Protein AF-A0A1S2QZW7-F1 (afdb_monomer)

Foldseek 3Di:
DDDDDDDDPPDPVVVCPPVVVVVVVVVVVCVVVVVVVLVVLLVVLVCVVQVPDDNVVVVVLVVVLVVLLVPDPCSVVLVVVLVVLVVLLSSLSSVLSVLVVVLVVLVVCCVPPPPDQDPVSVVVNVVSVVVSVVSVVVSVVSVVVSVVSSVVSVVVVVVVD

Radius of gyration: 25.52 Å; Cα contacts (8 Å, |Δi|>4): 61; chains: 1; bounding box: 79×24×74 Å

Sequence (161 aa):
MVNILAGQSYSLSELKGEDGAWLAGAAIILAGAGLPAGYIIYQISMFFGSVLKNRNFYYSQEYELEVFFSIHVNGEKMRVRHNRLLETAGDLRAASCSLLLALIVNLLIGILYFKNFDFAFWISAAVNAAILLIVYLNQRHYMGNLEYFKKRIHHEYSWLK

Nearest PDB structures (foldseek):
  6kgq-assembly1_A  TM=5.830E-01  e=2.469E+00  Homo sapiens
  5nnv-assembly2_B  TM=5.202E-01  e=5.149E+00  Bacillus subtilis subsp. subtilis str. 168
  6ox7-assembly1_C  TM=6.426E-01  e=9.592E+00  Homo sapiens

Secondary structure (DSSP, 8-state):
-----------TTTTTTHHHHHHHHHHHHHHHHHHHHHHHHHHHHHHHHHHSS-HHHHHHHHHHHHHHHHHSTTHHHHHHHHHHHHHHHHHHHHHHHHHHHHHHHHHHHHHHH-SS--HHHHHHHHHHHHHHHHHHHHHHHHHHHHHHHHHHHHHHHHTT-

Solvent-accessible surface area (backbone atoms only — not comparable to full-atom values): 8960 Å² total; per-residue (Å²): 137,83,86,80,84,79,87,78,81,77,56,81,71,65,67,57,57,62,56,50,52,50,51,51,52,51,49,51,52,50,51,62,53,43,52,60,52,50,51,52,44,37,51,53,48,50,45,63,62,56,67,75,42,65,61,69,65,52,53,53,52,53,50,54,51,52,54,48,31,73,72,39,97,60,13,65,63,51,48,54,52,50,50,53,39,52,51,53,26,49,52,30,46,27,49,32,53,48,42,50,49,51,50,52,52,50,52,51,50,45,70,75,74,39,96,64,85,51,70,67,55,54,51,54,53,51,53,49,51,52,50,32,50,53,37,45,53,51,24,53,50,37,46,50,52,44,52,52,51,53,52,52,49,52,53,59,50,64,74,73,109

Structure (mmCIF, N/CA/C/O backbone):
data_AF-A0A1S2QZW7-F1
#
_entry.id   AF-A0A1S2QZW7-F1
#
l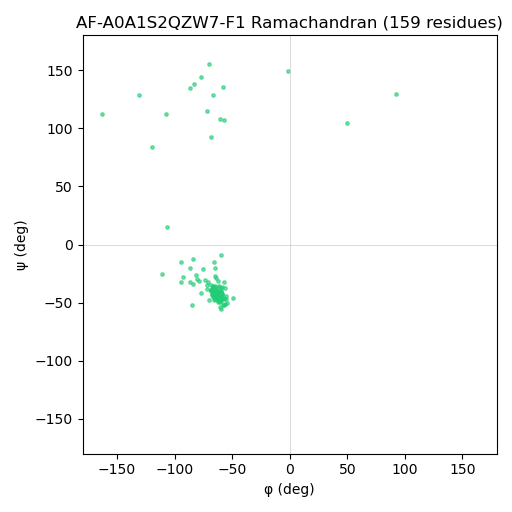oop_
_atom_site.group_PDB
_atom_site.id
_atom_site.type_symbol
_atom_site.label_atom_id
_atom_site.label_alt_id
_atom_site.label_comp_id
_atom_site.label_asym_id
_atom_site.label_entity_id
_atom_site.label_seq_id
_atom_site.pdbx_PDB_ins_code
_atom_site.Cartn_x
_atom_site.Cartn_y
_atom_site.Cartn_z
_atom_site.occupancy
_atom_site.B_iso_or_equiv
_atom_site.auth_seq_id
_atom_site.auth_comp_id
_atom_site.auth_asym_id
_atom_site.auth_atom_id
_atom_site.pdbx_PDB_model_num
ATOM 1 N N . MET A 1 1 ? -54.585 3.503 43.468 1.00 36.47 1 MET A N 1
ATOM 2 C CA . MET A 1 1 ? -53.237 2.951 43.219 1.00 36.47 1 MET A CA 1
ATOM 3 C C . MET A 1 1 ? -52.889 3.290 41.775 1.00 36.47 1 MET A C 1
ATOM 5 O O . MET A 1 1 ? -53.748 3.139 40.921 1.00 36.47 1 MET A O 1
ATOM 9 N N . VAL A 1 2 ? -51.746 3.935 41.568 1.00 28.64 2 VAL A N 1
ATOM 10 C CA . VAL A 1 2 ? -51.391 4.779 40.411 1.00 28.64 2 VAL A CA 1
ATOM 11 C C . VAL A 1 2 ? -51.015 3.964 39.156 1.00 28.64 2 VAL A C 1
ATOM 13 O O . VAL A 1 2 ? -50.414 2.908 39.306 1.00 28.64 2 VAL A O 1
ATOM 16 N N . ASN A 1 3 ? -51.403 4.506 37.982 1.00 33.25 3 ASN A N 1
ATOM 17 C CA . ASN A 1 3 ? -50.963 4.345 36.570 1.00 33.25 3 ASN A CA 1
ATOM 18 C C . ASN A 1 3 ? -49.778 3.393 36.269 1.00 33.25 3 ASN A C 1
ATOM 20 O O . ASN A 1 3 ? -48.839 3.306 37.046 1.00 33.25 3 ASN A O 1
ATOM 24 N N . ILE A 1 4 ? -49.701 2.721 35.109 1.00 35.56 4 ILE A N 1
ATOM 25 C CA . ILE A 1 4 ? -49.442 3.272 33.751 1.00 35.56 4 ILE A CA 1
ATOM 26 C C . ILE A 1 4 ? -49.876 2.186 32.727 1.00 35.56 4 ILE A C 1
ATOM 28 O O . ILE A 1 4 ? -49.434 1.047 32.822 1.00 35.56 4 ILE A O 1
ATOM 32 N N . LEU A 1 5 ? -50.937 2.409 31.934 1.00 38.81 5 LEU A N 1
ATOM 33 C CA . LEU A 1 5 ? -50.912 2.792 30.503 1.00 38.81 5 LEU A CA 1
ATOM 34 C C . LEU A 1 5 ? -49.992 1.902 29.642 1.00 38.81 5 LEU A C 1
ATOM 36 O O . LEU A 1 5 ? -48.779 1.932 29.764 1.00 38.81 5 LEU A O 1
ATOM 40 N N . ALA A 1 6 ? -50.576 1.003 28.855 1.00 37.59 6 ALA A N 1
ATOM 41 C CA . ALA A 1 6 ? -50.942 1.240 27.453 1.00 37.59 6 ALA A CA 1
ATOM 42 C C . ALA A 1 6 ? -49.816 0.812 26.502 1.00 37.59 6 ALA A C 1
ATOM 44 O O . ALA A 1 6 ? -48.646 1.125 26.691 1.00 37.59 6 ALA A O 1
ATOM 45 N N . GLY A 1 7 ? -50.203 0.016 25.507 1.00 38.00 7 GLY A N 1
ATOM 46 C CA . GLY A 1 7 ? -49.299 -0.674 24.608 1.00 38.00 7 GLY A CA 1
ATOM 47 C C . GLY A 1 7 ? -48.355 0.253 23.849 1.00 38.00 7 GLY A C 1
ATOM 48 O O . GLY A 1 7 ? -48.767 1.241 23.251 1.00 38.00 7 GLY A O 1
ATOM 49 N N . GLN A 1 8 ? -47.096 -0.159 23.793 1.00 37.38 8 GLN A N 1
ATOM 50 C CA . GLN A 1 8 ? -46.228 0.111 22.659 1.00 37.38 8 GLN A CA 1
ATOM 51 C C . GLN A 1 8 ? -45.810 -1.241 22.095 1.00 37.38 8 GLN A C 1
ATOM 53 O O . GLN A 1 8 ? -44.778 -1.811 22.439 1.00 37.38 8 GLN A O 1
ATOM 58 N N . SER A 1 9 ? -46.671 -1.792 21.242 1.00 37.09 9 SER A N 1
ATOM 59 C CA . SER A 1 9 ? -46.234 -2.760 20.248 1.00 37.09 9 SER A CA 1
ATOM 60 C C . SER A 1 9 ? -45.372 -1.996 19.248 1.00 37.09 9 SER A C 1
ATOM 62 O O . SER A 1 9 ? -45.898 -1.389 18.317 1.00 37.09 9 SER A O 1
ATOM 64 N N . TYR A 1 10 ? -44.061 -1.970 19.474 1.00 39.66 10 TYR A N 1
ATOM 65 C CA . TYR A 1 10 ? -43.115 -1.473 18.483 1.00 39.66 10 TYR A CA 1
ATOM 66 C C . TYR A 1 10 ? -43.258 -2.344 17.235 1.00 39.66 10 TYR A C 1
ATOM 68 O O . TYR A 1 10 ? -42.917 -3.530 17.245 1.00 39.66 10 TYR A O 1
ATOM 76 N N . SER A 1 11 ? -43.848 -1.783 16.179 1.00 40.47 11 SER A N 1
ATOM 77 C CA . SER A 1 11 ? -43.918 -2.473 14.899 1.00 40.47 11 SER A CA 1
ATOM 78 C C . SER A 1 11 ? -42.489 -2.594 14.367 1.00 40.47 11 SER A C 1
ATOM 80 O O . SER A 1 11 ? -41.745 -1.617 14.295 1.00 40.47 11 SER A O 1
ATOM 82 N N . LEU A 1 12 ? -42.089 -3.806 13.986 1.00 42.88 12 LEU A N 1
ATOM 83 C CA . LEU A 1 12 ? -40.752 -4.108 13.459 1.00 42.88 12 LEU A CA 1
ATOM 84 C C . LEU A 1 12 ? -40.415 -3.311 12.173 1.00 42.88 12 LEU A C 1
ATOM 86 O O . LEU A 1 12 ? -39.284 -3.347 11.692 1.00 42.88 12 LEU A O 1
ATOM 90 N N . SER A 1 13 ? -41.403 -2.615 11.598 1.00 46.38 13 SER A N 1
ATOM 91 C CA . SER A 1 13 ? -41.285 -1.727 10.442 1.00 46.38 13 SER A CA 1
ATOM 92 C C . SER A 1 13 ? -40.768 -0.322 10.763 1.00 46.38 13 SER A C 1
ATOM 94 O O . SER A 1 13 ? -40.162 0.280 9.880 1.00 46.38 13 SER A O 1
ATOM 96 N N . GLU A 1 14 ? -40.944 0.198 11.982 1.00 43.97 14 GLU A N 1
ATOM 97 C CA . GLU A 1 14 ? -40.481 1.555 12.341 1.00 43.97 14 GLU A CA 1
ATOM 98 C C . GLU A 1 14 ? -38.970 1.600 12.635 1.00 43.97 14 GLU A C 1
ATOM 100 O O . GLU A 1 14 ? -38.295 2.549 12.246 1.00 43.97 14 GLU A O 1
ATOM 105 N N . LEU A 1 15 ? -38.400 0.510 13.165 1.00 44.38 15 LEU A N 1
ATOM 106 C CA . LEU A 1 15 ? -36.954 0.350 13.412 1.00 44.38 15 LEU A CA 1
ATOM 107 C C . LEU A 1 15 ? -36.088 0.321 12.136 1.00 44.38 15 LEU A C 1
ATOM 109 O O . LEU A 1 15 ? -34.876 0.474 12.204 1.00 44.38 15 LEU A O 1
ATOM 113 N N . LYS A 1 16 ? -36.670 0.126 10.944 1.00 50.66 16 LYS A N 1
ATOM 114 C CA . LYS A 1 16 ? -35.897 0.077 9.686 1.00 50.66 16 LYS A CA 1
ATOM 115 C C . LYS A 1 16 ? -35.648 1.448 9.048 1.00 50.66 16 LYS A C 1
ATOM 117 O O . LYS A 1 16 ? -34.752 1.552 8.212 1.00 50.66 16 LYS A O 1
ATOM 122 N N . GLY A 1 17 ? -36.437 2.467 9.395 1.00 53.81 17 GLY A N 1
ATOM 123 C CA . GLY A 1 17 ? -36.402 3.775 8.731 1.00 53.81 17 GLY A CA 1
ATOM 124 C C . GLY A 1 17 ? -35.334 4.720 9.285 1.00 53.81 17 GLY A C 1
ATOM 125 O O . GLY A 1 17 ? -34.521 5.245 8.526 1.00 53.81 17 GLY A O 1
ATOM 126 N N . GLU A 1 18 ? -35.317 4.914 10.604 1.00 58.28 18 GLU A N 1
ATOM 127 C CA . GLU A 1 18 ? -34.415 5.872 11.264 1.00 58.28 18 GLU A CA 1
ATOM 128 C C . GLU A 1 18 ? -32.981 5.341 11.384 1.00 58.28 18 GLU A C 1
ATOM 130 O O . GLU A 1 18 ? -32.028 6.058 11.066 1.00 58.28 18 GLU A O 1
ATOM 135 N N . ASP A 1 19 ? -32.821 4.060 11.725 1.00 61.84 19 ASP A N 1
ATOM 136 C CA . ASP A 1 19 ? -31.508 3.419 11.870 1.00 61.84 19 ASP A CA 1
ATOM 137 C C . ASP A 1 19 ? -30.778 3.309 10.523 1.00 61.84 19 ASP A C 1
ATOM 139 O O . ASP A 1 19 ? -29.563 3.496 10.437 1.00 61.84 19 ASP A O 1
ATOM 143 N N . GLY A 1 20 ? -31.524 3.064 9.440 1.00 63.16 20 GLY A N 1
ATOM 144 C CA . GLY A 1 20 ? -30.983 3.008 8.081 1.00 63.16 20 GLY A CA 1
ATOM 145 C C . GLY A 1 20 ? -30.484 4.367 7.584 1.00 63.16 20 GLY A C 1
ATOM 146 O O . GLY A 1 20 ? -29.426 4.442 6.956 1.00 63.16 20 GLY A O 1
ATOM 147 N N . ALA A 1 21 ? -31.204 5.446 7.903 1.00 70.94 21 ALA A N 1
ATOM 148 C CA . ALA A 1 21 ? -30.799 6.809 7.562 1.00 70.94 21 ALA A CA 1
ATOM 149 C C . ALA A 1 21 ? -29.559 7.251 8.358 1.00 70.94 21 ALA A C 1
ATOM 151 O O . ALA A 1 21 ? -28.649 7.858 7.789 1.00 70.94 21 ALA A O 1
ATOM 152 N N . TRP A 1 22 ? -29.477 6.884 9.640 1.00 73.88 22 TRP A N 1
ATOM 153 C CA . TRP A 1 22 ? -28.292 7.116 10.469 1.00 73.88 22 TRP A CA 1
ATOM 154 C C . TRP A 1 22 ? -27.072 6.336 9.981 1.00 73.88 22 TRP A C 1
ATOM 156 O O . TRP A 1 22 ? -25.987 6.907 9.868 1.00 73.88 22 TRP A O 1
ATOM 166 N N . LEU A 1 23 ? -27.243 5.059 9.630 1.00 69.12 23 LEU A N 1
ATOM 167 C CA . LEU A 1 23 ? -26.178 4.234 9.054 1.00 69.12 23 LEU A CA 1
ATOM 168 C C . LEU A 1 23 ? -25.695 4.788 7.710 1.00 69.12 23 LEU A C 1
ATOM 170 O O . LEU A 1 23 ? -24.489 4.861 7.478 1.00 69.12 23 LEU A O 1
ATOM 174 N N . ALA A 1 24 ? -26.613 5.226 6.845 1.00 67.81 24 ALA A N 1
ATOM 175 C CA . ALA A 1 24 ? -26.268 5.854 5.574 1.00 67.81 24 ALA A CA 1
ATOM 176 C C . ALA A 1 24 ? -25.538 7.193 5.779 1.00 67.81 24 ALA A C 1
ATOM 178 O O . ALA A 1 24 ? -24.521 7.443 5.132 1.00 67.81 24 ALA A O 1
ATOM 179 N N . GLY A 1 25 ? -26.000 8.025 6.717 1.00 69.69 25 GLY A N 1
ATOM 180 C CA . GLY A 1 25 ? -25.350 9.288 7.074 1.00 69.69 25 GLY A CA 1
ATOM 181 C C . GLY A 1 25 ? -23.945 9.083 7.643 1.00 69.69 25 GLY A C 1
ATOM 182 O O . GLY A 1 25 ? -22.992 9.724 7.195 1.00 69.69 25 GLY A O 1
ATOM 183 N N . ALA A 1 26 ? -23.787 8.129 8.561 1.00 73.94 26 ALA A N 1
ATOM 184 C CA . ALA A 1 26 ? -22.490 7.745 9.105 1.00 73.94 26 ALA A CA 1
ATOM 185 C C . ALA A 1 26 ? -21.558 7.198 8.014 1.00 73.94 26 ALA A C 1
ATOM 187 O O . ALA A 1 26 ? -20.388 7.574 7.971 1.00 73.94 26 ALA A O 1
ATOM 188 N N . ALA A 1 27 ? -22.066 6.377 7.090 1.00 69.88 27 ALA A N 1
ATOM 189 C CA . ALA A 1 27 ? -21.287 5.852 5.971 1.00 69.88 27 ALA A CA 1
ATOM 190 C C . ALA A 1 27 ? -20.806 6.960 5.022 1.00 69.88 27 ALA A C 1
ATOM 192 O O . ALA A 1 27 ? -19.655 6.929 4.596 1.00 69.88 27 ALA A O 1
ATOM 193 N N . ILE A 1 28 ? -21.641 7.961 4.725 1.00 75.31 28 ILE A N 1
ATOM 194 C CA . ILE A 1 28 ? -21.261 9.106 3.880 1.00 75.31 28 ILE A CA 1
ATOM 195 C C . ILE A 1 28 ? -20.181 9.951 4.561 1.00 75.31 28 ILE A C 1
ATOM 197 O O . ILE A 1 28 ? -19.199 10.321 3.917 1.00 75.31 28 ILE A O 1
ATOM 201 N N . ILE A 1 29 ? -20.320 10.226 5.860 1.00 72.69 29 ILE A N 1
ATOM 202 C CA . ILE A 1 29 ? -19.322 10.990 6.625 1.00 72.69 29 ILE A CA 1
ATOM 203 C C . ILE A 1 29 ? -18.003 10.214 6.709 1.00 72.69 29 ILE A C 1
ATOM 205 O O . ILE A 1 29 ? -16.936 10.783 6.484 1.00 72.69 29 ILE A O 1
ATOM 209 N N . LEU A 1 30 ? -18.065 8.907 6.969 1.00 73.12 30 LEU A N 1
ATOM 210 C CA . LEU A 1 30 ? -16.891 8.037 7.011 1.00 73.12 30 LEU A CA 1
ATOM 211 C C . LEU A 1 30 ? -16.236 7.881 5.635 1.00 73.12 30 LEU A C 1
ATOM 213 O O . LEU A 1 30 ? -15.013 7.866 5.560 1.00 73.12 30 LEU A O 1
ATOM 217 N N . ALA A 1 31 ? -17.004 7.824 4.547 1.00 68.62 31 ALA A N 1
ATOM 218 C CA . ALA A 1 31 ? -16.464 7.825 3.189 1.00 68.62 31 ALA A CA 1
ATOM 219 C C . ALA A 1 31 ? -15.810 9.176 2.850 1.00 68.62 31 ALA A C 1
ATOM 221 O O . ALA A 1 31 ? -14.702 9.214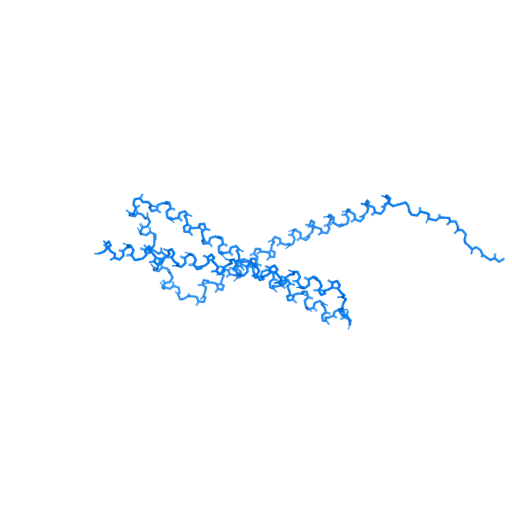 2.311 1.00 68.62 31 ALA A O 1
ATOM 222 N N . GLY A 1 32 ? -16.454 10.284 3.229 1.00 73.12 32 GLY A N 1
ATOM 223 C CA . GLY A 1 32 ? -15.952 11.642 3.028 1.00 73.12 32 GLY A CA 1
ATOM 224 C C . GLY A 1 32 ? -14.672 11.938 3.812 1.00 73.12 32 GLY A C 1
ATOM 225 O O . GLY A 1 32 ? -13.769 12.570 3.274 1.00 73.12 32 GLY A O 1
ATOM 226 N N . ALA A 1 33 ? -14.556 11.442 5.046 1.00 73.06 33 ALA A N 1
ATOM 227 C CA . ALA A 1 33 ? -13.341 11.541 5.858 1.00 73.06 33 ALA A CA 1
ATOM 228 C C . ALA A 1 33 ? -12.287 10.478 5.488 1.00 73.06 33 ALA A C 1
ATOM 230 O O . ALA A 1 33 ? -11.082 10.717 5.594 1.00 73.06 33 ALA A O 1
ATOM 231 N N . GLY A 1 34 ? -12.732 9.314 5.016 1.00 69.56 34 GLY A N 1
ATOM 232 C CA . GLY A 1 34 ? -11.883 8.195 4.620 1.00 69.56 34 GLY A CA 1
ATOM 233 C C . GLY A 1 34 ? -11.055 8.483 3.370 1.00 69.56 34 GLY A C 1
ATOM 234 O O . GLY A 1 34 ? -9.901 8.069 3.308 1.00 69.56 34 GLY A O 1
ATOM 235 N N . LEU A 1 35 ? -11.589 9.245 2.410 1.00 71.31 35 LEU A N 1
ATOM 236 C CA . LEU A 1 35 ? -10.861 9.668 1.207 1.00 71.31 35 LEU A CA 1
ATOM 237 C C . LEU A 1 35 ? -9.597 10.506 1.509 1.00 71.31 35 LEU A C 1
ATOM 239 O O . LEU A 1 35 ? -8.511 10.100 1.089 1.00 71.31 35 LEU A O 1
ATOM 243 N N . PRO A 1 36 ? -9.667 11.634 2.246 1.00 75.31 36 PRO A N 1
ATOM 244 C CA . PRO A 1 36 ? -8.484 12.420 2.583 1.00 75.31 36 PRO A CA 1
ATOM 245 C C . PRO A 1 36 ? -7.535 11.665 3.519 1.00 75.31 36 PRO A C 1
ATOM 247 O O . PRO A 1 36 ? -6.321 11.747 3.335 1.00 75.31 36 PRO A O 1
ATOM 250 N N . ALA A 1 37 ? -8.053 10.874 4.466 1.00 71.12 37 ALA A N 1
ATOM 251 C CA . ALA A 1 37 ? -7.216 10.023 5.312 1.00 71.12 37 ALA A CA 1
ATOM 252 C C . ALA A 1 37 ? -6.443 8.981 4.482 1.00 71.12 37 ALA A C 1
ATOM 254 O O . ALA A 1 37 ? -5.231 8.836 4.641 1.00 71.12 37 ALA A O 1
ATOM 255 N N . GLY A 1 38 ? -7.117 8.311 3.543 1.00 71.88 38 GLY A N 1
ATOM 256 C CA . GLY A 1 38 ? -6.505 7.370 2.606 1.00 71.88 38 GLY A CA 1
ATOM 257 C C . GLY A 1 38 ? -5.444 8.030 1.726 1.00 71.88 38 GLY A C 1
ATOM 258 O O . GLY A 1 38 ? -4.353 7.481 1.568 1.00 71.88 38 GLY A O 1
ATOM 259 N N . TYR A 1 39 ? -5.708 9.241 1.229 1.00 75.56 39 TYR A N 1
ATOM 260 C CA . TYR A 1 39 ? -4.738 10.009 0.447 1.00 75.56 39 TYR A CA 1
ATOM 261 C C . TYR A 1 39 ? -3.486 10.376 1.259 1.00 75.56 39 TYR A C 1
ATOM 263 O O . TYR A 1 39 ? -2.366 10.205 0.779 1.00 75.56 39 TYR A O 1
ATOM 271 N N . ILE A 1 40 ? -3.646 10.816 2.510 1.00 78.06 40 ILE A N 1
ATOM 272 C CA . ILE A 1 40 ? -2.516 11.112 3.406 1.00 78.06 40 ILE A CA 1
ATOM 273 C C . ILE A 1 40 ? -1.688 9.847 3.662 1.00 78.06 40 ILE A C 1
ATOM 275 O O . ILE A 1 40 ? -0.461 9.884 3.571 1.00 78.06 40 ILE A O 1
ATOM 279 N N . ILE A 1 41 ? -2.342 8.713 3.925 1.00 77.50 41 ILE A N 1
ATOM 280 C CA . ILE A 1 41 ? -1.667 7.424 4.137 1.00 77.50 41 ILE A CA 1
ATOM 281 C C . ILE A 1 41 ? -0.894 7.000 2.883 1.00 77.50 41 ILE A C 1
ATOM 283 O O . ILE A 1 41 ? 0.255 6.564 2.992 1.00 77.50 41 ILE A O 1
ATOM 287 N N . TYR A 1 42 ? -1.482 7.166 1.698 1.00 76.38 42 TYR A N 1
ATOM 288 C CA . TYR A 1 42 ? -0.813 6.903 0.425 1.00 76.38 42 TYR A CA 1
ATOM 289 C C . TYR A 1 42 ? 0.446 7.771 0.259 1.00 76.38 42 TYR A C 1
ATOM 291 O O . TYR A 1 42 ? 1.520 7.246 -0.045 1.00 76.38 42 TYR A O 1
ATOM 299 N N . GLN A 1 43 ? 0.352 9.074 0.541 1.00 77.69 43 GLN A N 1
ATOM 300 C CA . GLN A 1 43 ? 1.489 9.998 0.452 1.00 77.69 43 GLN A CA 1
ATOM 301 C C . GLN A 1 43 ? 2.605 9.651 1.447 1.00 77.69 43 GLN A C 1
ATOM 303 O O . GLN A 1 43 ? 3.777 9.596 1.071 1.00 77.69 43 GLN A O 1
ATOM 308 N N . ILE A 1 44 ? 2.254 9.336 2.697 1.00 75.19 44 ILE A N 1
ATOM 309 C CA . ILE A 1 44 ? 3.214 8.892 3.721 1.00 75.19 44 ILE A CA 1
ATOM 310 C C . ILE A 1 44 ? 3.888 7.582 3.287 1.00 75.19 44 ILE A C 1
ATOM 312 O O . ILE A 1 44 ? 5.109 7.434 3.383 1.00 75.19 44 ILE A O 1
ATOM 316 N N . SER A 1 45 ? 3.110 6.640 2.759 1.00 70.44 45 SER A N 1
ATOM 317 C CA . SER A 1 45 ? 3.607 5.364 2.248 1.00 70.44 45 SER A CA 1
ATOM 318 C C . SER A 1 45 ? 4.616 5.559 1.108 1.00 70.44 45 SER A C 1
ATOM 320 O O . SER A 1 45 ? 5.711 4.987 1.153 1.00 70.44 45 SER A O 1
ATOM 322 N N . MET A 1 46 ? 4.309 6.413 0.128 1.00 69.38 46 MET A N 1
ATOM 323 C CA . MET A 1 46 ? 5.230 6.759 -0.960 1.00 69.38 46 MET A CA 1
ATOM 324 C C . MET A 1 46 ? 6.496 7.447 -0.447 1.00 69.38 46 MET A C 1
ATOM 326 O O . MET A 1 46 ? 7.602 7.072 -0.847 1.00 69.38 46 MET A O 1
ATOM 330 N N . PHE A 1 47 ? 6.354 8.388 0.489 1.00 71.50 47 PHE A N 1
ATOM 331 C CA . PHE A 1 47 ? 7.476 9.108 1.088 1.00 71.50 47 PHE A CA 1
ATOM 332 C C . PHE A 1 47 ? 8.485 8.149 1.729 1.00 71.50 47 PHE A C 1
ATOM 334 O O . PHE A 1 47 ? 9.661 8.157 1.367 1.00 71.50 47 PHE A O 1
ATOM 341 N N . PHE A 1 48 ? 8.035 7.235 2.593 1.00 65.62 48 PHE A N 1
ATOM 342 C CA . PHE A 1 48 ? 8.927 6.241 3.201 1.00 65.62 48 PHE A CA 1
ATOM 343 C C . PHE A 1 48 ? 9.518 5.259 2.179 1.00 65.62 48 PHE A C 1
ATOM 345 O O . PHE A 1 48 ? 10.597 4.715 2.397 1.00 65.62 48 PHE A O 1
ATOM 352 N N . GLY A 1 49 ? 8.834 5.006 1.059 1.00 60.34 49 GLY A N 1
ATOM 353 C CA . GLY A 1 49 ? 9.357 4.176 -0.029 1.00 60.34 49 GLY A CA 1
ATOM 354 C C . GLY A 1 49 ? 10.468 4.838 -0.838 1.00 60.34 49 GLY A C 1
ATOM 355 O O . GLY A 1 49 ? 11.423 4.161 -1.220 1.00 60.34 49 GLY A O 1
ATOM 356 N N . SER A 1 50 ? 10.338 6.141 -1.083 1.00 59.16 50 SER A N 1
ATOM 357 C CA . SER A 1 50 ? 11.228 6.899 -1.962 1.00 59.16 50 SER A CA 1
ATOM 358 C C . SER A 1 50 ? 12.377 7.587 -1.227 1.00 59.16 50 SER A C 1
ATOM 360 O O . SER A 1 50 ? 13.440 7.744 -1.819 1.00 59.16 50 SER A O 1
ATOM 362 N N . VAL A 1 51 ? 12.185 8.022 0.021 1.00 56.47 51 VAL A N 1
ATOM 363 C CA . VAL A 1 51 ? 13.174 8.841 0.749 1.00 56.47 51 VAL A CA 1
ATOM 364 C C . VAL A 1 51 ? 14.220 7.993 1.467 1.00 56.47 51 VAL A C 1
ATOM 366 O O . VAL A 1 51 ? 15.376 8.396 1.547 1.00 56.47 51 VAL A O 1
ATOM 369 N N . LEU A 1 52 ? 13.860 6.794 1.941 1.00 56.78 52 LEU A N 1
ATOM 370 C CA . LEU A 1 52 ? 14.831 5.882 2.559 1.00 56.78 52 LEU A CA 1
ATOM 371 C C . LEU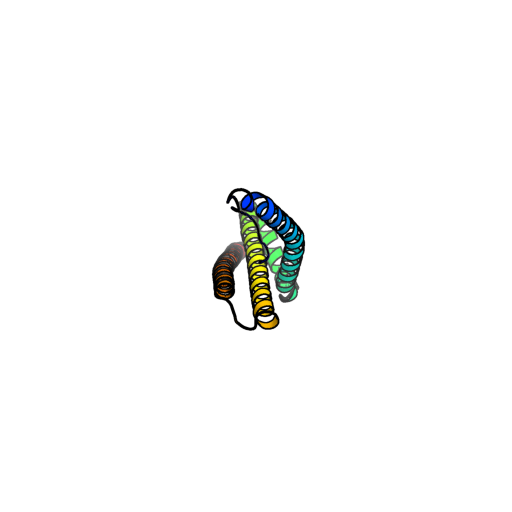 A 1 52 ? 15.750 5.192 1.545 1.00 56.78 52 LEU A C 1
ATOM 373 O O . LEU A 1 52 ? 16.820 4.713 1.918 1.00 56.78 52 LEU A O 1
ATOM 377 N N . LYS A 1 53 ? 15.351 5.109 0.271 1.00 57.03 53 LYS A N 1
ATOM 378 C CA . LYS A 1 53 ? 16.201 4.542 -0.778 1.00 57.03 53 LYS A CA 1
ATOM 379 C C . LYS A 1 53 ? 17.114 5.621 -1.347 1.00 57.03 53 LYS A C 1
ATOM 381 O O . LYS A 1 53 ? 16.691 6.734 -1.634 1.00 57.03 53 LYS A O 1
ATOM 386 N N . ASN A 1 54 ? 18.385 5.266 -1.510 1.00 62.25 54 ASN A N 1
ATOM 387 C CA . ASN A 1 54 ? 19.433 6.161 -1.982 1.00 62.25 54 ASN A CA 1
ATOM 388 C C . ASN A 1 54 ? 19.055 6.751 -3.357 1.00 62.25 54 ASN A C 1
ATOM 390 O O . ASN A 1 54 ? 19.051 6.032 -4.360 1.00 62.25 54 ASN A O 1
ATOM 394 N N . ARG A 1 55 ? 18.698 8.045 -3.387 1.00 62.81 55 ARG A N 1
ATOM 395 C CA . ARG A 1 55 ? 18.068 8.727 -4.536 1.00 62.81 55 ARG A CA 1
ATOM 396 C C . ARG A 1 55 ? 18.804 8.481 -5.855 1.00 62.81 55 ARG A C 1
ATOM 398 O O . ARG A 1 55 ? 18.173 8.149 -6.850 1.00 62.81 55 ARG A O 1
ATOM 405 N N . ASN A 1 56 ? 20.132 8.591 -5.850 1.00 64.62 56 ASN A N 1
ATOM 406 C CA . ASN A 1 56 ? 20.936 8.507 -7.074 1.00 64.62 56 ASN A CA 1
ATOM 407 C C . ASN A 1 56 ? 20.875 7.130 -7.743 1.00 64.62 56 ASN A C 1
ATOM 409 O O . ASN A 1 56 ? 20.753 7.053 -8.959 1.00 64.62 56 ASN A O 1
ATOM 413 N N . PHE A 1 57 ? 20.913 6.053 -6.957 1.00 65.88 57 PHE A N 1
ATOM 414 C CA . PHE A 1 57 ? 20.850 4.690 -7.488 1.00 65.88 57 PHE A CA 1
ATOM 415 C C . PHE A 1 57 ? 19.457 4.350 -8.029 1.00 65.88 57 PHE A C 1
ATOM 417 O O . PHE A 1 57 ? 19.318 3.600 -8.992 1.00 65.88 57 PHE A O 1
ATOM 424 N N . TYR A 1 58 ? 18.413 4.913 -7.417 1.00 67.88 58 TYR A N 1
ATOM 425 C CA . TYR A 1 58 ? 17.041 4.695 -7.860 1.00 67.88 58 TYR A CA 1
ATOM 426 C C . TYR A 1 58 ? 16.773 5.390 -9.202 1.00 67.88 58 TYR A C 1
ATOM 428 O O . TYR A 1 58 ? 16.294 4.755 -10.136 1.00 67.88 58 TYR A O 1
ATOM 436 N N . TYR A 1 59 ? 17.162 6.663 -9.335 1.00 70.38 59 TYR A N 1
ATOM 437 C CA . TYR A 1 59 ? 16.972 7.403 -10.586 1.00 70.38 59 TYR A CA 1
ATOM 438 C C . TYR A 1 59 ? 17.790 6.834 -11.750 1.00 70.38 59 TYR A C 1
ATOM 440 O O . TYR A 1 59 ? 17.292 6.819 -12.873 1.00 70.38 59 TYR A O 1
ATOM 448 N N . SER A 1 60 ? 19.006 6.327 -11.506 1.00 74.06 60 SER A N 1
ATOM 449 C CA . SER A 1 60 ? 19.799 5.701 -12.571 1.00 74.06 60 SER A CA 1
ATOM 450 C C . SER A 1 60 ? 19.138 4.431 -13.110 1.00 74.06 60 SER A C 1
ATOM 452 O O . SER A 1 60 ? 19.099 4.234 -14.319 1.00 74.06 60 SER A O 1
ATOM 454 N N . GLN A 1 61 ? 18.571 3.592 -12.236 1.00 75.25 61 GLN A N 1
ATOM 455 C CA . GLN A 1 61 ? 17.865 2.379 -12.661 1.00 75.25 61 GLN A CA 1
ATOM 456 C C . GLN A 1 61 ? 16.567 2.684 -13.409 1.00 75.25 61 GLN A C 1
ATOM 458 O O . GLN A 1 61 ? 16.255 2.004 -14.384 1.00 75.25 61 GLN A O 1
ATOM 463 N N . GLU A 1 62 ? 15.812 3.690 -12.961 1.00 74.44 62 GLU A N 1
ATOM 464 C CA . GLU A 1 62 ? 14.578 4.108 -13.632 1.00 74.44 62 GLU A CA 1
ATOM 465 C C . GLU A 1 62 ? 14.886 4.633 -15.046 1.00 74.44 62 GLU A C 1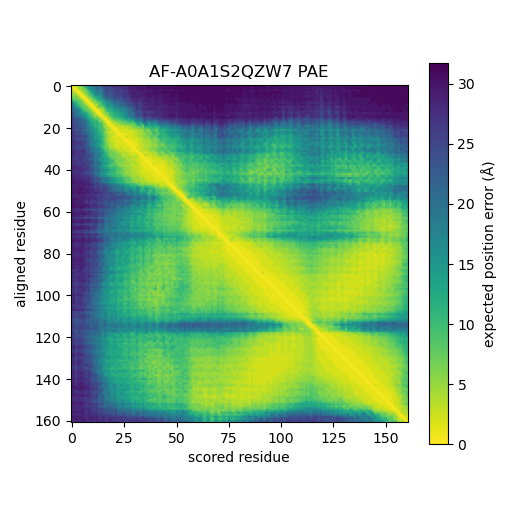
ATOM 467 O O . GLU A 1 62 ? 14.230 4.233 -16.005 1.00 74.44 62 GLU A O 1
ATOM 472 N N . TYR A 1 63 ? 15.942 5.445 -15.184 1.00 80.31 63 TYR A N 1
ATOM 473 C CA . TYR A 1 63 ? 16.388 5.983 -16.470 1.00 80.31 63 TYR A CA 1
ATOM 474 C C . TYR A 1 63 ? 16.863 4.885 -17.434 1.00 80.31 63 TYR A C 1
ATOM 476 O O . TYR A 1 63 ? 16.484 4.884 -18.603 1.00 80.31 63 TYR A O 1
ATOM 484 N N . GLU A 1 64 ? 17.645 3.909 -16.957 1.00 80.62 64 GLU A N 1
ATOM 485 C CA . GLU A 1 64 ? 18.056 2.758 -17.776 1.00 80.62 64 GLU A CA 1
ATOM 486 C C . GLU A 1 64 ? 16.855 1.948 -18.286 1.00 80.62 64 GLU A C 1
ATOM 488 O O . GLU A 1 64 ? 16.840 1.524 -19.444 1.00 80.62 64 GLU A O 1
ATOM 493 N N . LEU A 1 65 ? 15.830 1.762 -17.446 1.00 81.75 65 LEU A N 1
ATOM 494 C CA . LEU A 1 65 ? 14.592 1.082 -17.831 1.00 81.75 65 LEU A CA 1
ATOM 495 C C . LEU A 1 65 ? 13.832 1.863 -18.911 1.00 81.75 65 LEU A C 1
ATOM 497 O O . LEU A 1 65 ? 13.293 1.275 -19.847 1.00 81.75 65 LEU A O 1
ATOM 501 N N . GLU A 1 66 ? 13.792 3.187 -18.783 1.00 83.31 66 GLU A N 1
ATOM 502 C CA . GLU A 1 66 ? 13.098 4.075 -19.712 1.00 83.31 66 GLU A CA 1
ATOM 503 C C . GLU A 1 66 ? 13.770 4.082 -21.093 1.00 83.31 66 GLU A C 1
ATOM 505 O O . GLU A 1 66 ? 13.101 3.927 -22.120 1.00 83.31 66 GLU A O 1
ATOM 510 N N . VAL A 1 67 ? 15.105 4.141 -21.114 1.00 83.75 67 VAL A N 1
ATOM 511 C CA . VAL A 1 67 ? 15.909 3.983 -22.333 1.00 83.75 67 VAL A CA 1
ATOM 512 C C . VAL A 1 67 ? 15.659 2.612 -22.968 1.00 83.75 67 VAL A C 1
ATOM 514 O O . VAL A 1 67 ? 15.379 2.545 -24.167 1.00 83.75 67 VAL A O 1
ATOM 517 N N . PHE A 1 68 ? 15.658 1.526 -22.187 1.00 83.75 68 PHE A N 1
ATOM 518 C CA . PHE A 1 68 ? 15.326 0.190 -22.695 1.00 83.75 68 PHE A CA 1
ATOM 519 C C . PHE A 1 68 ? 13.937 0.146 -23.350 1.00 83.75 68 PHE A C 1
ATOM 521 O O . PHE A 1 68 ? 13.797 -0.350 -24.471 1.00 83.75 68 PHE A O 1
ATOM 528 N N . PHE A 1 69 ? 12.912 0.706 -22.701 1.00 85.81 69 PHE A N 1
ATOM 529 C CA . PHE A 1 69 ? 11.561 0.745 -23.265 1.00 85.81 69 PHE A CA 1
ATOM 530 C C . PHE A 1 69 ? 11.476 1.552 -24.563 1.00 85.81 69 PHE A C 1
ATOM 532 O O . PHE A 1 69 ? 10.677 1.205 -25.428 1.00 85.81 69 PHE A O 1
ATOM 539 N N . SER A 1 70 ? 12.294 2.593 -24.730 1.00 83.31 70 SER A N 1
ATOM 540 C CA . SER A 1 70 ? 12.302 3.386 -25.966 1.00 83.31 70 SER A CA 1
ATOM 541 C C . SER A 1 70 ? 12.948 2.673 -27.160 1.00 83.31 70 SER A C 1
ATOM 543 O O . SER A 1 70 ? 12.545 2.901 -28.298 1.00 83.31 70 SER A O 1
ATOM 545 N N . ILE A 1 71 ? 13.930 1.800 -26.914 1.00 84.50 71 ILE A N 1
ATOM 546 C CA . ILE A 1 71 ? 14.718 1.146 -27.970 1.00 84.50 71 ILE A CA 1
ATOM 547 C C . ILE A 1 71 ? 14.102 -0.205 -28.367 1.00 84.50 71 ILE A C 1
ATOM 549 O O . ILE A 1 71 ? 14.261 -0.669 -29.497 1.00 84.50 71 ILE A O 1
ATOM 553 N N . HIS A 1 72 ? 13.399 -0.870 -27.449 1.00 83.38 72 HIS A N 1
ATOM 554 C CA . HIS A 1 72 ? 12.932 -2.233 -27.666 1.00 83.38 72 HIS A CA 1
ATOM 555 C C . HIS A 1 72 ? 11.617 -2.299 -28.463 1.00 83.38 72 HIS A C 1
ATOM 557 O O . HIS A 1 72 ? 10.664 -1.577 -28.180 1.00 83.38 72 HIS A O 1
ATOM 563 N N . VAL A 1 73 ? 11.512 -3.246 -29.406 1.00 83.31 73 VAL A N 1
ATOM 564 C CA . VAL A 1 73 ? 10.347 -3.405 -30.313 1.00 83.31 73 VAL A CA 1
ATOM 565 C C . VAL A 1 73 ? 9.021 -3.591 -29.558 1.00 83.31 73 VAL A C 1
ATOM 567 O O . VAL A 1 73 ? 7.969 -3.148 -30.011 1.00 83.31 73 VAL A O 1
ATOM 570 N N . ASN A 1 74 ? 9.064 -4.221 -28.380 1.00 85.94 74 ASN A N 1
ATOM 571 C CA . ASN A 1 74 ? 7.907 -4.405 -27.493 1.00 85.94 74 ASN A CA 1
ATOM 572 C C . ASN A 1 74 ? 7.951 -3.507 -26.244 1.00 85.94 74 ASN A C 1
ATOM 574 O O . ASN A 1 74 ? 7.212 -3.752 -25.284 1.00 85.94 74 ASN A O 1
ATOM 578 N N . GLY A 1 75 ? 8.805 -2.485 -26.236 1.00 82.94 75 GLY A N 1
ATOM 579 C CA . GLY A 1 75 ? 9.092 -1.665 -25.066 1.00 82.94 75 GLY A CA 1
ATOM 580 C C .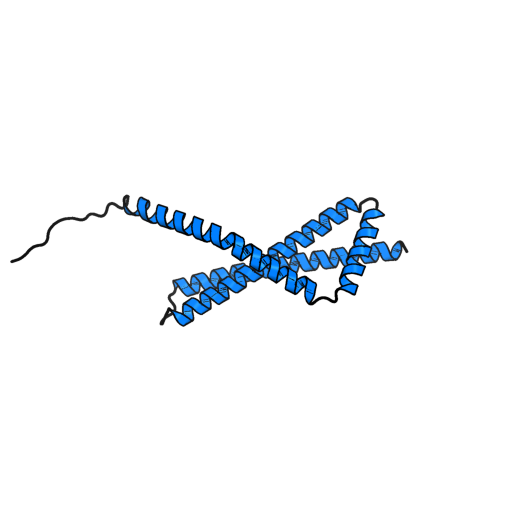 GLY A 1 75 ? 7.865 -0.955 -24.496 1.00 82.94 75 GLY A C 1
ATOM 581 O O . GLY A 1 75 ? 7.671 -0.975 -23.285 1.00 82.94 75 GLY A O 1
ATOM 582 N N . GLU A 1 76 ? 6.947 -0.474 -25.341 1.00 86.50 76 GLU A N 1
ATOM 583 C CA . GLU A 1 76 ? 5.697 0.149 -24.878 1.00 86.50 76 GLU A CA 1
ATOM 584 C C . GLU A 1 76 ? 4.799 -0.835 -24.108 1.00 86.50 76 GLU A C 1
ATOM 586 O O . GLU A 1 76 ? 4.283 -0.523 -23.035 1.00 86.50 76 GLU A O 1
ATOM 591 N N . LYS A 1 77 ? 4.664 -2.077 -24.594 1.00 86.19 77 LYS A N 1
ATOM 592 C CA . LYS A 1 77 ? 3.893 -3.123 -23.894 1.00 86.19 77 LYS A CA 1
ATOM 593 C C . LYS A 1 77 ? 4.543 -3.491 -22.560 1.00 86.19 77 LYS A C 1
ATOM 595 O O . LYS A 1 77 ? 3.845 -3.746 -21.576 1.00 86.19 77 LYS A O 1
ATOM 600 N N . MET A 1 78 ? 5.874 -3.525 -22.524 1.00 85.25 78 MET A N 1
ATOM 601 C CA . MET A 1 78 ? 6.636 -3.783 -21.303 1.00 85.25 78 MET A CA 1
ATOM 602 C C . MET A 1 78 ? 6.505 -2.634 -20.298 1.00 85.25 78 MET A C 1
ATOM 604 O O . MET A 1 78 ? 6.313 -2.907 -19.113 1.00 85.25 78 MET A O 1
ATOM 608 N N . ARG A 1 79 ? 6.503 -1.379 -20.762 1.00 86.56 79 ARG A N 1
ATOM 609 C CA . ARG A 1 79 ? 6.272 -0.180 -19.945 1.00 86.56 79 ARG A CA 1
ATOM 610 C C . ARG A 1 79 ? 4.886 -0.182 -19.311 1.00 86.56 79 ARG A C 1
ATOM 612 O O . ARG A 1 79 ? 4.765 -0.013 -18.101 1.00 86.56 79 ARG A O 1
ATOM 619 N N . VAL A 1 80 ? 3.841 -0.462 -20.093 1.00 87.75 80 VAL A N 1
ATOM 620 C CA . VAL A 1 80 ? 2.465 -0.573 -19.575 1.00 87.75 80 VAL A CA 1
ATOM 621 C C . VAL A 1 80 ? 2.368 -1.660 -18.501 1.00 87.75 80 VAL A C 1
ATOM 623 O O . VAL A 1 80 ? 1.760 -1.451 -17.451 1.00 87.75 80 VAL A O 1
ATOM 626 N N . ARG A 1 81 ? 3.003 -2.819 -18.721 1.00 87.31 81 ARG A N 1
ATOM 627 C CA . ARG A 1 81 ? 3.040 -3.896 -17.722 1.00 87.31 81 ARG A CA 1
ATOM 628 C C . ARG A 1 81 ? 3.808 -3.491 -16.461 1.00 87.31 81 ARG A C 1
ATOM 630 O O . ARG A 1 81 ? 3.337 -3.791 -15.366 1.00 87.31 81 ARG A O 1
ATOM 637 N N . HIS A 1 82 ? 4.962 -2.841 -16.608 1.00 87.38 82 HIS A N 1
ATOM 638 C CA . HIS A 1 82 ? 5.755 -2.322 -15.493 1.00 87.38 82 HIS A CA 1
ATOM 639 C C . HIS A 1 82 ? 4.930 -1.368 -14.629 1.00 87.38 82 HIS A C 1
ATOM 641 O O . HIS A 1 82 ? 4.831 -1.573 -13.421 1.00 87.38 82 HIS A O 1
ATOM 647 N N . ASN A 1 83 ? 4.290 -0.381 -15.259 1.00 85.25 83 ASN A N 1
ATOM 648 C CA . ASN A 1 83 ? 3.501 0.631 -14.566 1.00 85.25 83 ASN A CA 1
ATOM 649 C C . ASN A 1 83 ? 2.306 0.006 -13.851 1.00 85.25 83 ASN A C 1
ATOM 651 O O . ASN A 1 83 ? 2.118 0.265 -12.670 1.00 85.25 83 ASN A O 1
ATOM 655 N N . ARG A 1 84 ? 1.588 -0.925 -14.493 1.00 87.12 84 ARG A N 1
ATOM 656 C CA . ARG A 1 84 ? 0.488 -1.648 -13.838 1.00 87.12 84 ARG A CA 1
ATOM 657 C C . ARG A 1 84 ? 0.954 -2.412 -12.592 1.00 87.12 84 ARG A C 1
ATOM 659 O O . ARG A 1 84 ? 0.261 -2.409 -11.578 1.00 87.12 84 ARG A O 1
ATOM 666 N N . LEU A 1 85 ? 2.105 -3.088 -12.656 1.00 84.88 85 LEU A N 1
ATOM 667 C CA . LEU A 1 85 ? 2.667 -3.798 -11.499 1.00 84.88 85 LEU A CA 1
ATOM 668 C C . LEU A 1 85 ? 3.088 -2.828 -10.388 1.00 84.88 85 LEU A C 1
ATOM 670 O O . LEU A 1 85 ? 2.863 -3.120 -9.214 1.00 84.88 85 LEU A O 1
ATOM 674 N N . LEU A 1 86 ? 3.681 -1.691 -10.758 1.00 84.88 86 LEU A N 1
ATOM 675 C CA . LEU A 1 86 ? 4.117 -0.650 -9.830 1.00 84.88 86 LEU A CA 1
ATOM 676 C C . LEU A 1 86 ? 2.926 0.011 -9.121 1.00 84.88 86 LEU A C 1
ATOM 678 O O . LEU A 1 86 ? 2.938 0.106 -7.896 1.00 84.88 86 LEU A O 1
ATOM 682 N N . GLU A 1 87 ? 1.894 0.399 -9.872 1.00 83.69 87 GLU A N 1
ATOM 683 C CA . GLU A 1 87 ? 0.636 0.958 -9.359 1.00 83.69 87 GLU A CA 1
ATOM 684 C C . GLU A 1 87 ? -0.034 -0.022 -8.397 1.00 83.69 87 GLU A C 1
ATOM 686 O O . GLU A 1 87 ? -0.257 0.309 -7.237 1.00 83.69 87 GLU A O 1
ATOM 691 N N . THR A 1 88 ? -0.226 -1.276 -8.824 1.00 84.00 88 THR A N 1
ATOM 692 C CA . THR A 1 88 ? -0.863 -2.308 -7.986 1.00 84.00 88 THR A CA 1
ATOM 693 C C . THR A 1 88 ? -0.078 -2.549 -6.691 1.00 84.00 88 THR A C 1
ATOM 695 O O . THR A 1 88 ? -0.663 -2.692 -5.617 1.00 84.00 88 THR A O 1
ATOM 698 N N . ALA A 1 89 ? 1.257 -2.583 -6.757 1.00 83.50 89 ALA A N 1
ATOM 699 C CA . ALA A 1 89 ? 2.094 -2.725 -5.567 1.00 83.50 89 ALA A CA 1
ATOM 700 C C . ALA A 1 89 ? 2.002 -1.497 -4.641 1.00 83.50 89 ALA A C 1
ATOM 702 O O . ALA A 1 89 ? 2.019 -1.655 -3.416 1.00 83.50 89 ALA A O 1
ATOM 703 N N . GLY A 1 90 ? 1.895 -0.293 -5.209 1.00 82.69 90 GLY A N 1
ATOM 704 C CA . GLY A 1 90 ? 1.681 0.956 -4.477 1.00 82.69 90 GLY A CA 1
ATOM 705 C C . GLY A 1 90 ? 0.333 0.991 -3.759 1.00 82.69 90 GLY A C 1
ATOM 706 O O . GLY A 1 90 ? 0.290 1.278 -2.559 1.00 82.69 90 GLY A O 1
ATOM 707 N N . ASP A 1 91 ? -0.739 0.613 -4.451 1.00 84.06 91 ASP A N 1
ATOM 708 C CA . ASP A 1 91 ? -2.097 0.553 -3.904 1.00 84.06 91 ASP A CA 1
ATOM 709 C C . ASP A 1 91 ? -2.192 -0.459 -2.760 1.00 84.06 91 ASP A C 1
ATOM 711 O O . ASP A 1 91 ? -2.685 -0.142 -1.675 1.00 84.06 91 ASP A O 1
ATOM 715 N N . LEU A 1 92 ? -1.633 -1.659 -2.953 1.00 85.12 92 LEU A N 1
ATOM 716 C CA . LEU A 1 92 ? -1.581 -2.688 -1.912 1.00 85.12 92 LEU A CA 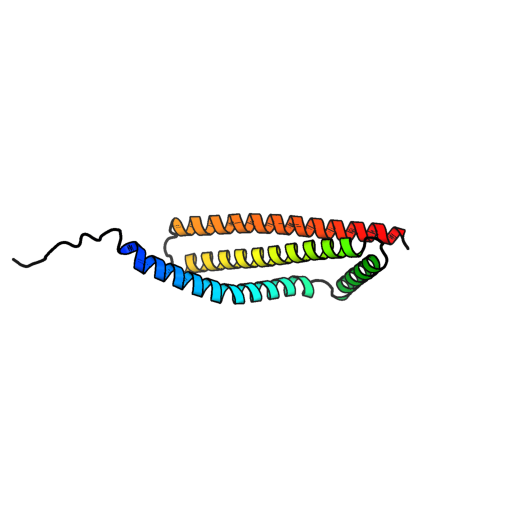1
ATOM 717 C C . LEU A 1 92 ? -0.767 -2.233 -0.698 1.00 85.12 92 LEU A C 1
ATOM 719 O O . LEU A 1 92 ? -1.134 -2.529 0.437 1.00 85.12 92 LEU A O 1
ATOM 723 N N . ARG A 1 93 ? 0.314 -1.476 -0.907 1.00 84.12 93 ARG A N 1
ATOM 724 C CA . ARG A 1 93 ? 1.101 -0.905 0.191 1.00 84.12 93 ARG A CA 1
ATOM 725 C C . ARG A 1 93 ? 0.307 0.136 0.977 1.00 84.12 93 ARG A C 1
ATOM 727 O O . ARG A 1 93 ? 0.343 0.118 2.206 1.00 84.12 93 ARG A O 1
ATOM 734 N N . ALA A 1 94 ? -0.399 1.036 0.297 1.00 82.00 94 ALA A N 1
ATOM 735 C CA . ALA A 1 94 ? -1.250 2.024 0.956 1.00 82.00 94 ALA A CA 1
ATOM 736 C C . ALA A 1 94 ? -2.395 1.353 1.732 1.00 82.00 94 ALA A C 1
ATOM 738 O O . ALA A 1 94 ? -2.646 1.718 2.882 1.00 82.00 94 ALA A O 1
ATOM 739 N N . ALA A 1 95 ? -3.010 0.317 1.155 1.00 83.19 95 ALA A N 1
ATOM 740 C CA . ALA A 1 95 ? -4.023 -0.495 1.821 1.00 83.19 95 ALA A CA 1
ATOM 741 C C . ALA A 1 95 ? -3.468 -1.202 3.071 1.00 83.19 95 ALA A C 1
ATOM 743 O O . ALA A 1 95 ? -4.076 -1.106 4.137 1.00 83.19 95 ALA A O 1
ATOM 744 N N . SER A 1 96 ? -2.287 -1.831 2.989 1.00 85.19 96 SER A N 1
ATOM 745 C CA . SER A 1 96 ? -1.604 -2.427 4.150 1.00 85.19 96 SER A CA 1
ATOM 746 C C . SER A 1 96 ? -1.358 -1.401 5.258 1.00 85.19 96 SER A C 1
ATOM 748 O O . SER A 1 96 ? -1.639 -1.670 6.424 1.00 85.19 96 SER A O 1
ATOM 750 N N . CYS A 1 97 ? -0.857 -0.208 4.914 1.00 83.75 97 CYS A N 1
ATOM 751 C CA . CYS A 1 97 ? -0.633 0.865 5.886 1.00 83.75 97 CYS A CA 1
ATOM 752 C C . CYS A 1 97 ? -1.941 1.344 6.529 1.00 83.75 97 CYS A C 1
ATOM 754 O O . CYS A 1 97 ? -1.973 1.568 7.738 1.00 83.75 97 CYS A O 1
ATOM 756 N N . SER A 1 98 ? -3.015 1.474 5.748 1.00 83.88 98 SER A N 1
ATOM 757 C CA . SER A 1 98 ? -4.326 1.889 6.253 1.00 83.88 98 SER A CA 1
ATOM 758 C C . SER A 1 98 ? -4.930 0.852 7.200 1.00 83.88 98 SER A C 1
ATOM 760 O O . SER A 1 98 ? -5.361 1.208 8.295 1.00 83.88 98 SER A O 1
ATOM 762 N N . LEU A 1 99 ? -4.876 -0.432 6.840 1.00 85.00 99 LEU A N 1
ATOM 763 C CA . LEU A 1 99 ? -5.349 -1.530 7.686 1.00 85.00 99 LEU A CA 1
ATOM 764 C C . LEU A 1 99 ? -4.531 -1.664 8.974 1.00 85.00 99 LEU A C 1
ATOM 766 O O . LEU A 1 99 ? -5.095 -1.896 10.040 1.00 85.00 99 LEU A O 1
ATOM 770 N N . LEU A 1 100 ? -3.212 -1.470 8.902 1.00 86.62 100 LEU A N 1
ATOM 771 C CA . LEU A 1 100 ? -2.353 -1.465 10.084 1.00 86.62 100 LEU A CA 1
ATOM 772 C C . LEU A 1 100 ? -2.688 -0.291 11.014 1.00 86.62 100 LEU A C 1
ATOM 774 O O . LEU A 1 100 ? -2.802 -0.485 12.224 1.00 86.62 100 LEU A O 1
ATOM 778 N N . LEU A 1 101 ? -2.908 0.904 10.460 1.00 85.94 101 LEU A N 1
ATOM 779 C CA . LEU A 1 101 ? -3.343 2.067 11.232 1.00 85.94 101 LEU A CA 1
ATOM 780 C C . LEU A 1 101 ? -4.715 1.823 11.876 1.00 85.94 101 LEU A C 1
ATOM 782 O O . LEU A 1 101 ? -4.889 2.096 13.061 1.00 85.94 101 LEU A O 1
ATOM 786 N N . ALA A 1 102 ? -5.666 1.265 11.125 1.00 85.12 102 ALA A N 1
ATOM 787 C CA . ALA A 1 102 ? -6.990 0.919 11.632 1.00 85.12 102 ALA A CA 1
ATOM 788 C C . ALA A 1 102 ? -6.906 -0.086 12.789 1.00 85.12 102 ALA A C 1
ATOM 790 O O . ALA A 1 102 ? -7.596 0.075 13.793 1.00 85.12 102 ALA A O 1
ATOM 791 N N . LEU A 1 103 ? -6.020 -1.081 12.693 1.00 86.88 103 LEU A N 1
ATOM 792 C CA . LEU A 1 103 ? -5.792 -2.065 13.749 1.00 86.88 103 LEU A CA 1
ATOM 793 C C . LEU A 1 103 ? -5.198 -1.414 15.009 1.00 86.88 103 LEU A C 1
ATOM 795 O O . LEU A 1 103 ? -5.674 -1.683 16.111 1.00 86.88 103 LEU A O 1
ATOM 799 N N . ILE A 1 104 ? -4.229 -0.504 14.855 1.00 87.62 104 ILE A N 1
ATOM 800 C CA . ILE A 1 104 ? -3.654 0.272 15.969 1.00 87.62 104 ILE A CA 1
ATOM 801 C C . ILE A 1 104 ? -4.720 1.139 16.644 1.00 87.62 104 ILE A C 1
ATOM 803 O O . ILE A 1 104 ? -4.827 1.133 17.869 1.00 87.62 104 ILE A O 1
ATOM 807 N N . VAL A 1 105 ? -5.519 1.868 15.863 1.00 87.25 105 VAL A N 1
ATOM 808 C CA . VAL A 1 105 ? -6.595 2.720 16.388 1.00 87.25 105 VAL A CA 1
ATOM 809 C C . VAL A 1 105 ? -7.639 1.879 17.116 1.00 87.25 105 VAL A C 1
ATOM 811 O O . VAL A 1 105 ? -8.044 2.241 18.217 1.00 87.25 105 VAL A O 1
ATOM 814 N N . ASN A 1 106 ? -8.029 0.733 16.552 1.00 84.88 106 ASN A N 1
ATOM 815 C CA . ASN A 1 106 ? -8.969 -0.180 17.192 1.00 84.88 106 ASN A CA 1
ATOM 816 C C . ASN A 1 106 ? -8.421 -0.661 18.548 1.00 84.88 106 ASN A C 1
ATOM 818 O O . ASN A 1 106 ? -9.095 -0.524 19.565 1.00 84.88 106 ASN A O 1
ATOM 822 N N . LEU A 1 107 ? -7.162 -1.113 18.602 1.00 86.25 107 LEU A N 1
ATOM 823 C CA . LEU A 1 107 ? -6.507 -1.506 19.857 1.00 86.25 107 LEU A CA 1
ATOM 824 C C . LEU A 1 107 ? -6.446 -0.362 20.881 1.00 86.25 107 LEU A C 1
ATOM 826 O O . LEU A 1 107 ? -6.738 -0.586 22.055 1.00 86.25 107 LEU A O 1
ATOM 830 N N . LEU A 1 108 ? -6.109 0.857 20.449 1.00 85.94 108 LEU A N 1
ATOM 831 C CA . LEU A 1 108 ? -6.075 2.040 21.315 1.00 85.94 108 LEU A CA 1
ATOM 832 C C . LEU A 1 108 ? -7.449 2.355 21.909 1.00 85.94 108 LEU A C 1
ATOM 834 O O . LEU A 1 108 ? -7.547 2.587 23.112 1.00 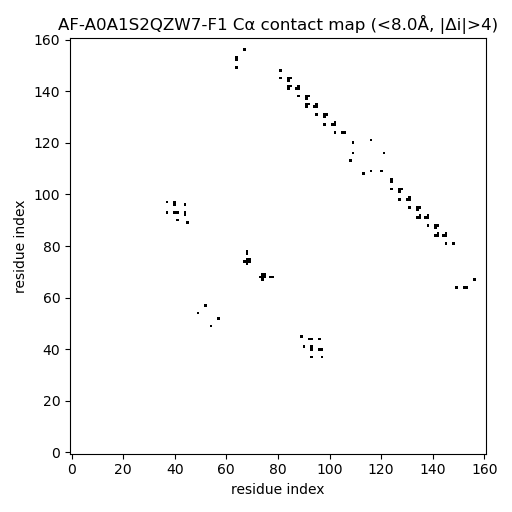85.94 108 LEU A O 1
ATOM 838 N N . ILE A 1 109 ? -8.509 2.325 21.097 1.00 83.50 109 ILE A N 1
ATOM 839 C CA . ILE A 1 109 ? -9.885 2.528 21.571 1.00 83.50 109 ILE A CA 1
ATOM 840 C C . ILE A 1 109 ? -10.253 1.446 22.590 1.00 83.50 109 ILE A C 1
ATOM 842 O O . ILE A 1 109 ? -10.789 1.765 23.651 1.00 83.50 109 ILE A O 1
ATOM 846 N N . GLY A 1 110 ? -9.913 0.188 22.297 1.00 82.94 110 GLY A N 1
ATOM 847 C CA . GLY A 1 110 ? -10.115 -0.937 23.205 1.00 82.94 110 GLY A CA 1
ATOM 848 C C . GLY A 1 110 ? -9.479 -0.701 24.577 1.00 82.94 110 GLY A C 1
ATOM 849 O O . GLY A 1 110 ? -10.158 -0.812 25.590 1.00 82.94 110 GLY A O 1
ATOM 850 N N . ILE A 1 111 ? -8.202 -0.312 24.608 1.00 83.94 111 ILE A N 1
ATOM 851 C CA . ILE A 1 111 ? -7.444 -0.092 25.852 1.00 83.94 111 ILE A CA 1
ATOM 852 C C . ILE A 1 111 ? -7.952 1.132 26.633 1.00 83.94 111 ILE A C 1
ATOM 854 O O . ILE A 1 111 ? -7.985 1.103 27.862 1.00 83.94 111 ILE A O 1
ATOM 858 N N . LEU A 1 112 ? -8.316 2.217 25.941 1.00 84.00 112 LEU A N 1
ATOM 859 C CA . LEU A 1 112 ? -8.651 3.494 26.581 1.00 84.00 112 LEU A CA 1
ATOM 860 C C . LEU A 1 112 ? -10.104 3.578 27.063 1.00 84.00 112 LEU A C 1
ATOM 862 O O . LEU A 1 112 ? -10.361 4.219 28.081 1.00 84.00 112 LEU A O 1
ATOM 866 N N . TYR A 1 113 ? -11.049 2.959 26.349 1.00 77.31 113 TYR A N 1
ATOM 867 C CA . TYR A 1 113 ? -12.483 3.138 26.608 1.00 77.31 113 TYR A CA 1
ATOM 868 C C . TYR A 1 113 ? -13.179 1.898 27.172 1.00 77.31 113 TYR A C 1
ATOM 870 O O . TYR A 1 113 ? -14.182 2.039 27.875 1.00 77.31 113 TYR A O 1
ATOM 878 N N . PHE A 1 114 ? -12.665 0.691 26.923 1.00 75.00 114 PHE A N 1
ATOM 879 C CA . PHE A 1 114 ? -13.313 -0.540 27.369 1.00 75.00 114 PHE A CA 1
ATOM 880 C C . PHE A 1 114 ? -12.537 -1.180 28.524 1.00 75.00 114 PHE A C 1
ATOM 882 O O . PHE A 1 114 ? -11.440 -1.696 28.356 1.00 75.00 114 PHE A O 1
ATOM 889 N N . LYS A 1 115 ? -13.138 -1.195 29.724 1.00 65.38 115 LYS A N 1
ATOM 890 C CA . LYS A 1 115 ? -12.577 -1.913 30.888 1.00 65.38 115 LYS A CA 1
ATOM 891 C C . LYS A 1 115 ? -12.518 -3.430 30.678 1.00 65.38 115 LYS A C 1
ATOM 893 O O . LYS A 1 115 ? -11.654 -4.079 31.252 1.00 65.38 115 LYS A O 1
ATOM 898 N N . ASN A 1 116 ? -13.435 -3.969 29.873 1.00 73.50 116 ASN A N 1
ATOM 899 C CA . ASN A 1 116 ? -13.489 -5.369 29.466 1.00 73.50 116 ASN A CA 1
ATOM 900 C C . ASN A 1 116 ? -13.654 -5.418 27.946 1.00 73.50 116 ASN A C 1
ATOM 902 O O . ASN A 1 116 ? -14.552 -4.771 27.407 1.00 73.50 116 ASN A O 1
ATOM 906 N N . PHE A 1 117 ? -12.804 -6.183 27.264 1.00 78.50 117 PHE A N 1
ATOM 907 C CA . PHE A 1 117 ? -12.906 -6.367 25.820 1.00 78.50 117 PHE A CA 1
ATOM 908 C C . PHE A 1 117 ? -14.120 -7.235 25.486 1.00 78.50 117 PHE A C 1
ATOM 910 O O . PHE A 1 117 ? -14.164 -8.410 25.850 1.00 78.50 117 PHE A O 1
ATOM 917 N N . ASP A 1 118 ? -15.093 -6.650 24.792 1.00 82.00 118 ASP A N 1
ATOM 918 C CA . ASP A 1 118 ? -16.281 -7.361 24.327 1.00 82.00 118 ASP A CA 1
ATOM 919 C C . ASP A 1 118 ? -15.933 -8.360 23.205 1.00 82.00 118 ASP A C 1
ATOM 921 O O . ASP A 1 118 ? -14.953 -8.200 22.470 1.00 82.00 118 ASP A O 1
ATOM 925 N N . PHE A 1 119 ? -16.745 -9.398 23.028 1.00 84.06 119 PHE A N 1
ATOM 926 C CA . PHE A 1 119 ? -16.564 -10.395 21.972 1.00 84.06 119 PHE A CA 1
ATOM 927 C C . PHE A 1 119 ? -16.589 -9.757 20.571 1.00 84.06 119 PHE A C 1
ATOM 929 O O . PHE A 1 119 ? -15.797 -10.123 19.699 1.00 84.06 119 PHE A O 1
ATOM 936 N N . ALA A 1 120 ? -17.429 -8.736 20.375 1.00 81.12 120 ALA A N 1
ATOM 937 C CA . ALA A 1 120 ? -17.495 -7.969 19.132 1.00 81.12 120 ALA A CA 1
ATOM 938 C C . ALA A 1 120 ? -16.170 -7.256 18.795 1.00 81.12 120 ALA A C 1
ATOM 940 O O . ALA A 1 120 ? -15.776 -7.193 17.626 1.00 81.12 120 ALA A O 1
ATOM 941 N N . PHE A 1 121 ? -15.447 -6.771 19.811 1.00 86.00 121 PHE A N 1
ATOM 942 C CA . PHE A 1 121 ? -14.134 -6.150 19.636 1.00 86.00 121 PHE A CA 1
ATOM 943 C C . PHE A 1 121 ? -13.115 -7.154 19.088 1.00 86.00 121 PHE A C 1
ATOM 945 O O . PHE A 1 121 ? -12.429 -6.872 18.102 1.00 86.00 121 PHE A O 1
ATOM 952 N N . TRP A 1 122 ? -13.062 -8.352 19.676 1.00 85.38 122 TRP A N 1
ATOM 953 C CA . TRP A 1 122 ? -12.152 -9.410 19.236 1.00 85.38 122 TRP A CA 1
ATOM 954 C C . TRP A 1 122 ? -12.454 -9.896 17.821 1.00 85.38 122 TRP A C 1
ATOM 956 O O . TRP A 1 122 ? -11.520 -10.098 17.045 1.00 85.38 122 TRP A O 1
ATOM 966 N N . ILE A 1 123 ? -13.733 -10.019 17.451 1.00 87.94 123 ILE A N 1
ATOM 967 C CA . ILE A 1 123 ? -14.123 -10.348 16.072 1.00 87.94 123 ILE A CA 1
ATOM 968 C C . ILE A 1 123 ? -13.636 -9.267 15.104 1.00 87.94 123 ILE A C 1
ATOM 970 O O . ILE A 1 123 ? -13.004 -9.589 14.099 1.00 87.94 123 ILE A O 1
ATOM 974 N N . SER A 1 124 ? -13.886 -7.991 15.408 1.00 83.56 124 SER A N 1
ATOM 975 C CA . SER A 1 124 ? -13.451 -6.871 14.564 1.00 83.56 124 SER A CA 1
ATOM 976 C C . SER A 1 124 ? -11.928 -6.842 14.389 1.00 83.56 124 SER A C 1
ATOM 978 O O . SER A 1 124 ? -11.426 -6.714 13.269 1.00 83.56 124 SER A O 1
ATOM 980 N N . ALA A 1 125 ? -11.178 -7.036 15.477 1.00 86.88 125 ALA A N 1
ATOM 981 C CA . ALA A 1 125 ? -9.720 -7.108 15.442 1.00 86.88 125 ALA A CA 1
ATOM 982 C C . ALA A 1 125 ? -9.219 -8.306 14.616 1.00 86.88 125 ALA A C 1
ATOM 984 O O . ALA A 1 125 ? -8.312 -8.144 13.797 1.00 86.88 125 ALA A O 1
ATOM 985 N N . ALA A 1 126 ? -9.831 -9.483 14.777 1.00 88.38 126 ALA A N 1
ATOM 986 C CA . ALA A 1 126 ? -9.468 -10.688 14.035 1.00 88.38 126 ALA A CA 1
ATOM 987 C C . ALA A 1 126 ? -9.733 -10.546 12.527 1.00 88.38 126 ALA A C 1
ATOM 989 O O . ALA A 1 126 ? -8.874 -10.898 11.718 1.00 88.38 126 ALA A O 1
ATOM 990 N N . VAL A 1 127 ? -10.882 -9.983 12.141 1.00 88.56 127 VAL A N 1
ATOM 991 C CA . VAL A 1 127 ? -11.218 -9.725 10.731 1.00 88.56 127 VAL A CA 1
ATOM 992 C C . VAL A 1 127 ? -10.237 -8.725 10.118 1.00 88.56 127 VAL A C 1
ATOM 994 O O . VAL A 1 127 ? -9.685 -8.995 9.051 1.00 88.56 127 VAL A O 1
ATOM 997 N N . ASN A 1 128 ? -9.944 -7.615 10.803 1.00 87.00 128 ASN A N 1
ATOM 998 C CA . ASN A 1 128 ? -8.956 -6.642 10.324 1.00 87.00 128 ASN A CA 1
ATOM 999 C C . ASN A 1 128 ? -7.560 -7.260 10.172 1.00 87.00 128 ASN A C 1
ATOM 1001 O O . ASN A 1 128 ? -6.895 -7.032 9.163 1.00 87.00 128 ASN A O 1
ATOM 1005 N N . ALA A 1 129 ? -7.126 -8.075 11.138 1.00 87.12 129 ALA A N 1
ATOM 1006 C CA . ALA A 1 129 ? -5.841 -8.766 11.075 1.00 87.12 129 ALA A CA 1
ATOM 1007 C C . ALA A 1 129 ? -5.771 -9.757 9.900 1.00 87.12 129 ALA A C 1
ATOM 1009 O O . ALA A 1 129 ? -4.757 -9.814 9.202 1.00 87.12 129 ALA A O 1
ATOM 1010 N N . ALA A 1 130 ? -6.848 -10.504 9.641 1.00 91.25 130 ALA A N 1
ATOM 1011 C CA . ALA A 1 130 ? -6.924 -11.433 8.517 1.00 91.25 130 ALA A CA 1
ATOM 1012 C C . ALA A 1 130 ? -6.856 -10.705 7.165 1.00 91.25 130 ALA A C 1
ATOM 1014 O O . ALA A 1 130 ? -6.091 -11.106 6.286 1.00 91.25 130 ALA A O 1
ATOM 1015 N N . ILE A 1 131 ? -7.598 -9.603 7.005 1.00 89.69 131 ILE A N 1
ATOM 1016 C CA . ILE A 1 131 ? -7.556 -8.791 5.781 1.00 89.69 131 ILE A CA 1
ATOM 1017 C C . ILE A 1 131 ? -6.164 -8.173 5.603 1.00 89.69 131 ILE A C 1
ATOM 1019 O O . ILE A 1 131 ? -5.601 -8.253 4.511 1.00 89.69 131 ILE A O 1
ATOM 1023 N N . LEU A 1 132 ? -5.571 -7.624 6.668 1.00 89.81 132 LEU A N 1
ATOM 1024 C CA . LEU A 1 132 ? -4.208 -7.086 6.641 1.00 89.81 132 LEU A CA 1
ATOM 1025 C C . LEU A 1 132 ? -3.200 -8.138 6.166 1.00 89.81 132 LEU A C 1
ATOM 1027 O O . LEU A 1 132 ? -2.363 -7.838 5.317 1.00 89.81 132 LEU A O 1
ATOM 1031 N N . LEU A 1 133 ? -3.301 -9.372 6.665 1.00 90.88 133 LEU A N 1
ATOM 1032 C CA . LEU A 1 133 ? -2.432 -10.468 6.247 1.00 90.88 133 LEU A CA 1
ATOM 1033 C C . LEU A 1 133 ? -2.578 -10.771 4.749 1.00 90.88 133 LEU A C 1
ATOM 1035 O O . LEU A 1 133 ? -1.571 -10.902 4.054 1.00 90.88 133 LEU A O 1
ATOM 1039 N N . ILE A 1 134 ? -3.811 -10.844 4.239 1.00 90.81 134 ILE A N 1
ATOM 1040 C CA . ILE A 1 134 ? -4.083 -11.089 2.814 1.00 90.81 134 ILE A CA 1
ATOM 1041 C C . ILE A 1 134 ? -3.483 -9.974 1.950 1.00 90.81 134 ILE A C 1
ATOM 1043 O O . ILE A 1 134 ? -2.767 -10.251 0.985 1.00 90.81 134 ILE A O 1
ATOM 1047 N N . VAL A 1 135 ? -3.739 -8.712 2.305 1.00 88.06 135 VAL A N 1
ATOM 1048 C CA . VAL A 1 135 ? -3.226 -7.552 1.561 1.00 88.06 135 VAL A CA 1
ATOM 1049 C C . VAL A 1 135 ? -1.698 -7.520 1.600 1.00 88.06 135 VAL A C 1
ATOM 1051 O O . VAL A 1 135 ? -1.069 -7.315 0.563 1.00 88.06 135 VAL A O 1
ATOM 1054 N N . TYR A 1 136 ? -1.089 -7.822 2.747 1.00 87.31 136 TYR A N 1
ATOM 1055 C CA . TYR A 1 136 ? 0.362 -7.890 2.896 1.00 87.31 136 TYR A CA 1
ATOM 1056 C C . TYR A 1 136 ? 0.997 -8.999 2.040 1.00 87.31 136 TYR A C 1
ATOM 1058 O O . TYR A 1 136 ? 2.009 -8.770 1.369 1.00 87.31 136 TYR A O 1
ATOM 1066 N N . LEU A 1 137 ? 0.401 -10.195 2.011 1.00 87.69 137 LEU A N 1
ATOM 1067 C CA . LEU A 1 137 ? 0.870 -11.295 1.161 1.00 87.69 137 LEU A CA 1
ATOM 1068 C C . LEU A 1 137 ? 0.757 -10.938 -0.326 1.00 87.69 137 LEU A C 1
ATOM 1070 O O . LEU A 1 137 ? 1.711 -11.154 -1.080 1.00 87.69 137 LEU A O 1
AT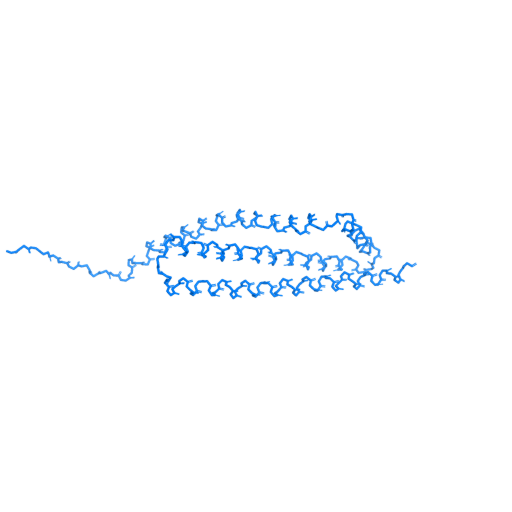OM 1074 N N . ASN A 1 138 ? -0.356 -10.325 -0.734 1.00 85.56 138 ASN A N 1
ATOM 1075 C CA . ASN A 1 138 ? -0.539 -9.830 -2.098 1.00 85.56 138 ASN A CA 1
ATOM 1076 C C . ASN A 1 138 ? 0.507 -8.766 -2.444 1.00 85.56 138 ASN A C 1
ATOM 1078 O O . ASN A 1 138 ? 1.161 -8.860 -3.481 1.00 85.56 138 ASN A O 1
ATOM 1082 N N . GLN A 1 139 ? 0.732 -7.792 -1.560 1.00 87.38 139 GLN A N 1
ATOM 1083 C CA . GLN A 1 139 ? 1.748 -6.759 -1.746 1.00 87.38 139 GLN A CA 1
ATOM 1084 C C . GLN A 1 139 ? 3.129 -7.382 -1.983 1.00 87.38 139 GLN A C 1
ATOM 1086 O O . GLN A 1 139 ? 3.830 -7.008 -2.926 1.00 87.38 139 GLN A O 1
ATOM 1091 N N . ARG A 1 140 ? 3.508 -8.367 -1.160 1.00 86.62 140 ARG A N 1
ATOM 1092 C CA . ARG A 1 140 ? 4.788 -9.074 -1.289 1.00 86.62 140 ARG A CA 1
ATOM 1093 C C . ARG A 1 140 ? 4.892 -9.829 -2.615 1.00 86.62 140 ARG A C 1
ATOM 1095 O O . ARG A 1 140 ? 5.951 -9.800 -3.240 1.00 86.62 140 ARG A O 1
ATOM 1102 N N . HIS A 1 141 ? 3.809 -10.460 -3.065 1.00 88.75 141 HIS A N 1
ATOM 1103 C CA . HIS A 1 141 ? 3.758 -11.138 -4.359 1.00 88.75 141 HIS A CA 1
ATOM 1104 C C . HIS A 1 141 ? 3.964 -10.162 -5.530 1.00 88.75 141 HIS A C 1
ATOM 1106 O O . HIS A 1 141 ? 4.818 -10.395 -6.388 1.00 88.75 141 HIS A O 1
ATOM 1112 N N . TYR A 1 142 ? 3.242 -9.039 -5.548 1.00 85.88 142 TYR A N 1
ATOM 1113 C CA . TYR A 1 142 ? 3.359 -8.042 -6.617 1.00 85.88 142 TYR A CA 1
ATOM 1114 C C . TYR A 1 142 ? 4.720 -7.338 -6.626 1.00 85.88 142 TYR A C 1
ATOM 1116 O O . TYR A 1 142 ? 5.298 -7.162 -7.700 1.00 85.88 142 TYR A O 1
ATOM 1124 N N . MET A 1 143 ? 5.280 -7.009 -5.457 1.00 85.50 143 MET A N 1
ATOM 1125 C CA . MET A 1 143 ? 6.650 -6.490 -5.364 1.00 85.50 143 MET A CA 1
ATOM 1126 C C . MET A 1 143 ? 7.677 -7.502 -5.888 1.00 85.50 143 MET A C 1
ATOM 1128 O O . MET A 1 143 ? 8.561 -7.123 -6.652 1.00 85.50 143 MET A O 1
ATOM 1132 N N . GLY A 1 144 ? 7.536 -8.789 -5.549 1.00 84.88 144 GLY A N 1
ATOM 1133 C CA . GLY A 1 144 ? 8.410 -9.844 -6.069 1.00 84.88 144 GLY A CA 1
ATOM 1134 C C . GLY A 1 144 ? 8.328 -9.988 -7.592 1.00 84.88 144 GLY A C 1
ATOM 1135 O O . GLY A 1 144 ? 9.356 -10.085 -8.262 1.00 84.88 144 GLY A O 1
ATOM 1136 N N . ASN A 1 145 ? 7.120 -9.920 -8.158 1.00 86.19 145 ASN A N 1
ATOM 1137 C CA . ASN A 1 145 ? 6.920 -9.933 -9.609 1.00 86.19 145 ASN A CA 1
ATOM 1138 C C . ASN A 1 145 ? 7.542 -8.707 -10.290 1.00 86.19 145 ASN A C 1
ATOM 1140 O O . ASN A 1 145 ? 8.138 -8.845 -11.359 1.00 86.19 145 ASN A O 1
ATOM 1144 N N . LEU A 1 146 ? 7.426 -7.523 -9.683 1.00 85.88 146 LEU A N 1
ATOM 1145 C CA . LEU A 1 146 ? 8.036 -6.295 -10.192 1.00 85.88 146 LEU A CA 1
ATOM 1146 C C . LEU A 1 146 ? 9.568 -6.389 -10.180 1.00 85.88 146 LEU A C 1
ATOM 1148 O O . LEU A 1 146 ? 10.211 -6.055 -11.174 1.00 85.88 146 LEU A O 1
ATOM 1152 N N . GLU A 1 147 ? 10.161 -6.885 -9.093 1.00 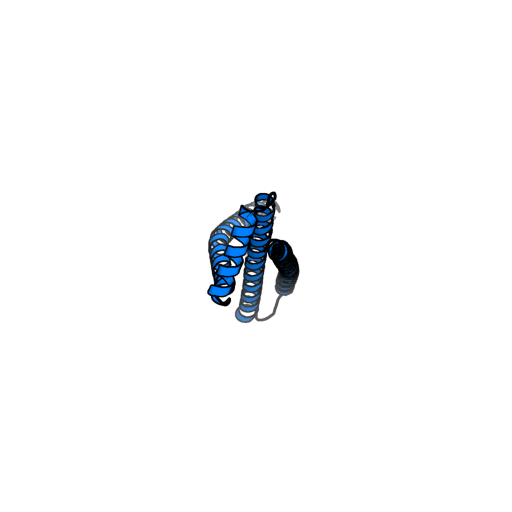85.69 147 GLU A N 1
ATOM 1153 C CA . GLU A 1 147 ? 11.610 -7.092 -9.002 1.00 85.69 147 GLU A CA 1
ATOM 1154 C C . GLU A 1 147 ? 12.109 -8.130 -10.008 1.00 85.69 147 GLU A C 1
ATOM 1156 O O . GLU A 1 147 ? 13.126 -7.909 -10.668 1.00 85.69 147 GLU A O 1
ATOM 1161 N N . TYR A 1 148 ? 11.390 -9.243 -10.164 1.00 87.44 148 TYR A N 1
ATOM 1162 C CA . TYR A 1 148 ? 11.706 -10.251 -11.173 1.00 87.44 148 TYR A CA 1
ATOM 1163 C C . TYR A 1 148 ? 11.642 -9.662 -12.588 1.00 87.44 148 TYR A C 1
ATOM 1165 O O . TYR A 1 148 ? 12.543 -9.887 -13.396 1.00 87.44 148 TYR A O 1
ATOM 1173 N N . PHE A 1 149 ? 10.615 -8.859 -12.874 1.00 86.00 149 PHE A N 1
ATOM 1174 C CA . PHE A 1 149 ? 10.457 -8.184 -14.157 1.00 86.00 149 PHE A CA 1
ATOM 1175 C C . PHE A 1 149 ? 11.610 -7.208 -14.440 1.00 86.00 149 PHE A C 1
ATOM 1177 O O . PHE A 1 149 ? 12.220 -7.287 -15.506 1.00 86.00 149 PHE A O 1
ATOM 1184 N N . LYS A 1 150 ? 11.974 -6.359 -13.466 1.00 83.69 150 LYS A N 1
ATOM 1185 C CA . LYS A 1 150 ? 13.127 -5.446 -13.568 1.00 83.69 150 LYS A CA 1
ATOM 1186 C C . LYS A 1 150 ? 14.439 -6.208 -13.793 1.00 83.69 150 LYS A C 1
ATOM 1188 O O . LYS A 1 150 ? 15.200 -5.855 -14.691 1.00 83.69 150 LYS A O 1
ATOM 1193 N N . LYS A 1 151 ? 14.687 -7.287 -13.038 1.00 85.62 151 LYS A N 1
ATOM 1194 C CA . LYS A 1 151 ? 15.885 -8.136 -13.202 1.00 85.62 151 LYS A CA 1
ATOM 1195 C C . LYS A 1 151 ? 15.959 -8.774 -14.586 1.00 85.62 151 LYS A C 1
ATOM 1197 O O . LYS A 1 151 ? 17.034 -8.819 -15.176 1.00 85.62 151 LYS A O 1
ATOM 1202 N N . ARG A 1 152 ? 14.829 -9.253 -15.110 1.00 85.31 152 ARG A N 1
ATOM 1203 C CA . ARG A 1 152 ? 14.771 -9.878 -16.434 1.00 85.31 152 ARG A CA 1
ATOM 1204 C C . ARG A 1 152 ? 15.058 -8.881 -17.557 1.00 85.31 152 ARG A C 1
ATOM 1206 O O . ARG A 1 152 ? 15.832 -9.211 -18.447 1.00 85.31 152 ARG A O 1
ATOM 1213 N N . ILE A 1 153 ? 14.503 -7.670 -17.476 1.00 83.06 153 ILE A N 1
ATOM 1214 C CA . ILE A 1 153 ? 14.815 -6.584 -18.419 1.00 83.06 153 ILE A CA 1
ATOM 1215 C C . ILE A 1 153 ? 16.293 -6.215 -18.354 1.00 83.06 153 ILE A C 1
ATOM 1217 O O . ILE A 1 153 ? 16.940 -6.101 -19.388 1.00 83.06 153 ILE A O 1
ATOM 1221 N N . HIS A 1 154 ? 16.840 -6.048 -17.149 1.00 78.69 154 HIS A N 1
ATOM 1222 C CA . HIS A 1 154 ? 18.245 -5.684 -16.993 1.00 78.69 154 HIS A CA 1
ATOM 1223 C C . HIS A 1 154 ? 19.175 -6.746 -17.588 1.00 78.69 154 HIS A C 1
ATOM 1225 O O . HIS A 1 154 ? 20.140 -6.401 -18.262 1.00 78.69 154 HIS A O 1
ATOM 1231 N N . HIS A 1 155 ? 18.847 -8.030 -17.403 1.00 78.69 155 HIS A N 1
ATOM 1232 C CA . HIS A 1 155 ? 19.549 -9.117 -18.073 1.00 78.69 155 HIS A CA 1
ATOM 1233 C C . HIS A 1 155 ? 19.431 -8.983 -19.597 1.00 78.69 155 HIS A C 1
ATOM 1235 O O . HIS A 1 155 ? 20.449 -8.914 -20.264 1.00 78.69 155 HIS A O 1
ATOM 1241 N N . GLU A 1 156 ? 18.229 -8.869 -20.171 1.00 74.00 156 GLU A N 1
ATOM 1242 C CA . GLU A 1 156 ? 18.057 -8.689 -21.627 1.00 74.00 156 GLU A CA 1
ATOM 1243 C C . GLU A 1 156 ? 18.808 -7.461 -22.182 1.00 74.00 156 GLU A C 1
ATOM 1245 O O . GLU A 1 156 ? 19.401 -7.543 -23.256 1.00 74.00 156 GLU A O 1
ATOM 1250 N N . TYR A 1 157 ? 18.862 -6.352 -21.441 1.00 67.44 157 TYR A N 1
ATOM 1251 C CA . TYR A 1 157 ? 19.615 -5.158 -21.830 1.00 67.44 157 TYR A CA 1
ATOM 1252 C C . TYR A 1 157 ? 21.133 -5.333 -21.729 1.00 67.44 157 TYR A C 1
ATOM 1254 O O . TYR A 1 157 ? 21.858 -4.811 -22.573 1.00 67.44 157 TYR A O 1
ATOM 1262 N N . SER A 1 158 ? 21.640 -6.090 -20.748 1.00 64.88 158 SER A N 1
ATOM 1263 C CA . SER A 1 158 ? 23.081 -6.358 -20.642 1.00 64.88 158 SER A CA 1
ATOM 1264 C C . SER A 1 158 ? 23.621 -7.184 -21.812 1.00 64.88 158 SER A C 1
ATOM 1266 O O . SER A 1 158 ? 24.816 -7.140 -22.058 1.00 64.88 158 SER A O 1
ATOM 1268 N N . TRP A 1 159 ? 22.757 -7.910 -22.533 1.00 55.22 159 TRP A N 1
ATOM 1269 C CA . TRP A 1 159 ? 23.105 -8.597 -23.786 1.00 55.22 159 TRP A CA 1
ATOM 1270 C C . TRP A 1 159 ? 23.040 -7.692 -25.030 1.00 55.22 159 TRP A C 1
ATOM 1272 O O . TRP A 1 159 ? 23.480 -8.109 -26.098 1.00 55.22 159 TRP A O 1
ATOM 1282 N N . LEU A 1 160 ? 22.453 -6.494 -24.921 1.00 52.66 160 LEU A N 1
ATOM 1283 C CA . LEU A 1 160 ? 22.340 -5.512 -26.010 1.00 52.66 160 LEU A CA 1
ATOM 1284 C C . LEU A 1 160 ? 23.470 -4.464 -25.999 1.00 52.66 160 LEU A C 1
ATOM 1286 O O . LEU A 1 160 ? 23.626 -3.752 -26.990 1.00 52.66 160 LEU A O 1
ATOM 1290 N N . LYS A 1 161 ? 24.220 -4.354 -24.894 1.00 50.28 161 LYS A N 1
ATOM 1291 C CA . LYS A 1 161 ? 25.486 -3.606 -24.803 1.00 50.28 161 LYS A CA 1
ATOM 1292 C C . LYS A 1 161 ? 26.650 -4.459 -25.290 1.00 50.28 161 LYS A C 1
ATOM 1294 O O . LYS A 1 161 ? 27.564 -3.860 -25.895 1.00 50.28 161 LYS A O 1
#

pLDDT: mean 74.81, std 14.92, range [28.64, 91.25]

Mean predicted aligned error: 12.53 Å